Protein AF-A0A8T3MJ00-F1 (afdb_monomer)

Mean predicted aligned error: 10.29 Å

Nearest PDB structures (foldseek):
  8txr-assembly1_C  TM=5.200E-01  e=2.351E-03  Escherichia coli
  8txr-assembly1_A  TM=4.969E-01  e=5.024E-03  Escherichia coli
  4o8t-assembly1_B  TM=6.201E-01  e=4.977E+00  Streptococcus pneumoniae R6
  5y1a-assembly1_A  TM=4.278E-01  e=6.018E+00  Porphyromonas gingivalis

Solvent-accessible surface area (backbone atoms only — not comparable to full-atom values): 4665 Å² total; per-residue (Å²): 136,64,74,71,61,68,56,52,54,58,54,52,50,54,51,51,54,51,51,49,52,53,54,46,72,69,32,74,63,53,50,21,69,73,76,41,64,49,45,18,39,90,88,62,52,74,58,91,51,66,87,81,57,54,66,75,39,66,35,33,35,41,43,73,90,50,75,45,82,47,65,36,82,72,66,88,130

Structure (mmCIF, N/CA/C/O backbone):
data_AF-A0A8T3MJ00-F1
#
_entry.id   AF-A0A8T3MJ00-F1
#
loop_
_atom_site.group_PDB
_atom_site.id
_atom_site.type_symbol
_atom_site.label_atom_id
_atom_site.label_alt_id
_atom_site.label_comp_id
_atom_site.label_asym_id
_atom_site.label_entity_id
_atom_site.label_seq_id
_atom_site.pdbx_PDB_ins_code
_atom_site.Cartn_x
_atom_site.Cartn_y
_atom_site.Cartn_z
_atom_site.occupancy
_atom_site.B_iso_or_equiv
_atom_site.auth_seq_id
_atom_site.auth_comp_id
_atom_site.auth_asym_id
_atom_site.auth_atom_id
_atom_site.pdbx_PDB_model_num
ATOM 1 N N . ILE A 1 1 ? 36.066 5.215 -39.578 1.00 53.94 1 ILE A N 1
ATOM 2 C CA . ILE A 1 1 ? 34.833 5.232 -38.752 1.00 53.94 1 ILE A CA 1
ATOM 3 C C . ILE A 1 1 ? 35.264 5.075 -37.299 1.00 53.94 1 ILE A C 1
ATOM 5 O O . ILE A 1 1 ? 35.976 4.133 -36.977 1.00 53.94 1 ILE A O 1
ATOM 9 N N . ASP A 1 2 ? 34.979 6.088 -36.491 1.00 55.16 2 ASP A N 1
ATOM 10 C CA . ASP A 1 2 ? 35.755 6.471 -35.310 1.00 55.16 2 ASP A CA 1
ATOM 11 C C . ASP A 1 2 ? 35.411 5.644 -34.048 1.00 55.16 2 ASP A C 1
ATOM 13 O O . ASP A 1 2 ? 34.258 5.604 -33.606 1.00 55.16 2 ASP A O 1
ATOM 17 N N . ARG A 1 3 ? 36.412 4.974 -33.449 1.00 59.75 3 ARG A N 1
ATOM 1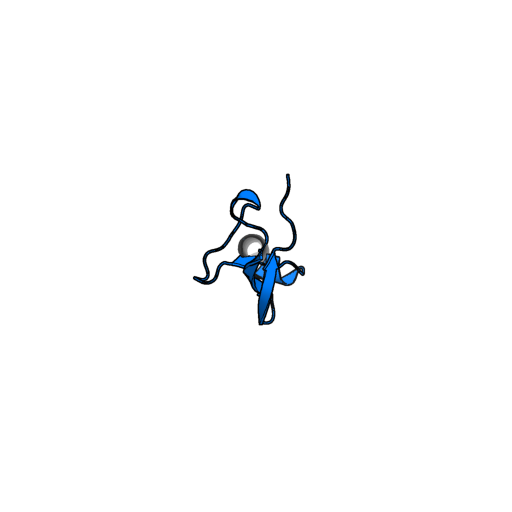8 C CA . ARG A 1 3 ? 36.256 4.135 -32.235 1.00 59.75 3 ARG A CA 1
ATOM 19 C C . ARG A 1 3 ? 35.782 4.947 -31.019 1.00 59.75 3 ARG A C 1
ATOM 21 O O . ARG A 1 3 ? 35.232 4.364 -30.083 1.00 59.75 3 ARG A O 1
ATOM 28 N N . ALA A 1 4 ? 35.947 6.272 -31.040 1.00 60.38 4 ALA A N 1
ATOM 29 C CA . ALA A 1 4 ? 35.467 7.173 -29.994 1.00 60.38 4 ALA A CA 1
ATOM 30 C C . ALA A 1 4 ? 33.926 7.217 -29.905 1.00 60.38 4 ALA A C 1
ATOM 32 O O . ALA A 1 4 ? 33.363 7.172 -28.807 1.00 60.38 4 ALA A O 1
ATOM 33 N N . GLY A 1 5 ? 33.221 7.203 -31.045 1.00 61.03 5 GLY A N 1
ATOM 34 C CA . GLY A 1 5 ? 31.751 7.201 -31.084 1.00 61.03 5 GLY A CA 1
ATOM 35 C C . GLY A 1 5 ? 31.137 5.892 -30.575 1.00 61.03 5 GLY A C 1
ATOM 36 O O . GLY A 1 5 ? 30.102 5.899 -29.902 1.00 61.03 5 GLY A O 1
ATOM 37 N N . ALA A 1 6 ? 31.824 4.770 -30.812 1.00 71.75 6 ALA A N 1
ATOM 38 C CA . ALA A 1 6 ? 31.374 3.435 -30.417 1.00 71.75 6 ALA A CA 1
ATOM 39 C C . ALA A 1 6 ? 31.299 3.238 -28.891 1.00 71.75 6 ALA A C 1
ATOM 41 O O . ALA A 1 6 ? 30.487 2.445 -28.419 1.00 71.75 6 ALA A O 1
ATOM 42 N N . ARG A 1 7 ? 32.096 3.977 -28.100 1.00 71.44 7 ARG A N 1
ATOM 43 C CA . ARG A 1 7 ? 32.042 3.930 -26.624 1.00 71.44 7 ARG A CA 1
ATOM 44 C C . ARG A 1 7 ? 31.004 4.872 -26.017 1.00 71.44 7 ARG A C 1
ATOM 46 O O . ARG A 1 7 ? 30.507 4.604 -24.924 1.00 71.44 7 AR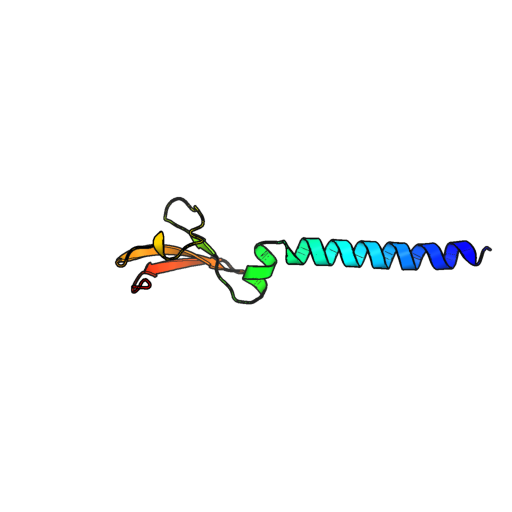G A O 1
ATOM 53 N N . LEU A 1 8 ? 30.634 5.943 -26.716 1.00 80.50 8 LEU A N 1
ATOM 54 C CA . LEU A 1 8 ? 29.709 6.947 -26.187 1.00 80.50 8 LEU A CA 1
ATOM 55 C C . LEU A 1 8 ? 28.261 6.430 -26.112 1.00 80.50 8 LEU A C 1
ATOM 57 O O . LEU A 1 8 ? 27.531 6.732 -25.165 1.00 80.50 8 LEU A O 1
ATOM 61 N N . VAL A 1 9 ? 27.845 5.630 -27.100 1.00 89.44 9 VAL A N 1
ATOM 62 C CA . VAL A 1 9 ? 26.473 5.101 -27.197 1.00 89.44 9 VAL A CA 1
ATOM 63 C C . VAL A 1 9 ? 26.147 4.098 -26.073 1.00 89.44 9 VAL A C 1
ATOM 65 O O . VAL A 1 9 ? 25.119 4.284 -25.412 1.00 89.44 9 VAL A O 1
ATOM 68 N N . PRO A 1 10 ? 26.990 3.088 -25.770 1.00 87.81 10 PRO A N 1
ATOM 69 C CA . PRO A 1 10 ? 26.762 2.176 -24.646 1.00 87.81 10 PRO A CA 1
ATOM 70 C C . PRO A 1 10 ? 26.679 2.890 -23.292 1.00 87.81 10 PRO A C 1
ATOM 72 O O . PRO A 1 10 ? 25.770 2.614 -22.509 1.00 87.81 10 PRO A O 1
ATOM 75 N N . LEU A 1 11 ? 27.562 3.864 -23.039 1.00 86.19 11 LEU A N 1
ATOM 76 C CA . LEU A 1 11 ? 27.579 4.628 -21.785 1.00 86.19 11 LEU A CA 1
ATOM 77 C C . LEU A 1 11 ? 26.288 5.431 -21.579 1.00 86.19 11 LEU A C 1
ATOM 79 O O . LEU A 1 11 ? 25.710 5.430 -20.488 1.00 86.19 11 LEU A O 1
ATOM 83 N N . ARG A 1 12 ? 25.784 6.079 -22.636 1.00 86.19 12 ARG A N 1
ATOM 84 C CA . ARG A 1 12 ? 24.501 6.797 -22.586 1.00 86.19 12 ARG A CA 1
ATOM 85 C C . ARG A 1 12 ? 23.326 5.850 -22.339 1.00 86.19 12 ARG A C 1
ATOM 87 O O . ARG A 1 12 ? 22.466 6.168 -21.518 1.00 86.19 12 ARG A O 1
ATOM 94 N N . ARG A 1 13 ? 23.312 4.670 -22.972 1.00 86.88 13 ARG A N 1
ATOM 95 C CA . ARG A 1 13 ? 22.285 3.639 -22.727 1.00 86.88 13 ARG A CA 1
ATOM 96 C C . ARG A 1 13 ? 22.309 3.133 -21.287 1.00 86.88 13 ARG A C 1
ATOM 98 O O . ARG A 1 13 ? 21.254 3.028 -20.668 1.00 86.88 13 ARG A O 1
ATOM 105 N N . GLN A 1 14 ? 23.490 2.879 -20.728 1.00 89.81 14 GLN A N 1
ATOM 106 C CA . GLN A 1 14 ? 23.632 2.437 -19.340 1.00 89.81 14 GLN A CA 1
ATOM 107 C C . GLN A 1 14 ? 23.129 3.502 -18.353 1.00 89.81 14 GLN A C 1
ATOM 109 O O . GLN A 1 14 ? 22.421 3.181 -17.394 1.00 89.81 14 GLN A O 1
ATOM 114 N N . ARG A 1 15 ? 23.429 4.781 -18.614 1.00 87.81 15 ARG A N 1
ATOM 115 C CA . ARG A 1 15 ? 22.940 5.904 -17.802 1.00 87.81 15 ARG A CA 1
ATOM 116 C C . ARG A 1 15 ? 21.418 6.052 -17.887 1.00 87.81 15 ARG A C 1
ATOM 118 O O . ARG A 1 15 ? 20.774 6.198 -16.851 1.00 87.81 15 ARG A O 1
ATOM 125 N N . ALA A 1 16 ? 20.840 5.935 -19.082 1.00 88.69 16 ALA A N 1
ATOM 126 C CA . ALA A 1 16 ? 19.390 5.955 -19.277 1.00 88.69 16 ALA A CA 1
ATOM 127 C C . ALA A 1 16 ? 18.692 4.783 -18.561 1.00 88.69 16 ALA A C 1
ATOM 129 O O . ALA A 1 16 ? 17.707 4.989 -17.854 1.00 88.69 16 ALA A O 1
ATOM 130 N N . ALA A 1 17 ? 19.238 3.568 -18.660 1.00 88.19 17 ALA A N 1
ATOM 131 C CA . ALA A 1 17 ? 18.713 2.397 -17.956 1.00 88.19 17 ALA A CA 1
ATOM 132 C C . ALA A 1 17 ? 18.784 2.552 -16.426 1.00 88.19 17 ALA A C 1
ATOM 134 O O . ALA A 1 17 ? 17.860 2.163 -15.715 1.00 88.19 17 ALA A O 1
ATOM 135 N N . SER A 1 18 ? 19.861 3.151 -15.909 1.00 86.25 18 SER A N 1
ATOM 136 C CA . SER A 1 18 ? 20.003 3.472 -14.484 1.00 86.25 18 SER A CA 1
ATOM 137 C C . SER A 1 18 ? 18.936 4.463 -14.007 1.00 86.25 18 SER A C 1
ATOM 139 O O . SER A 1 18 ? 18.272 4.215 -13.002 1.00 86.25 18 SER A O 1
ATOM 141 N N . LEU A 1 19 ? 18.720 5.549 -14.756 1.00 85.19 19 LEU A N 1
ATOM 142 C CA . LEU A 1 19 ? 17.701 6.552 -14.435 1.00 85.19 19 LEU A CA 1
ATOM 143 C C . LEU A 1 19 ? 16.285 5.971 -14.496 1.00 85.19 19 LEU A C 1
ATOM 145 O O . LEU A 1 19 ? 15.498 6.212 -13.584 1.00 85.19 19 LEU A O 1
ATOM 149 N N . ARG A 1 20 ? 15.982 5.142 -15.502 1.00 83.94 20 ARG A N 1
ATOM 150 C CA . ARG A 1 20 ? 14.691 4.450 -15.600 1.00 83.94 20 ARG A CA 1
ATOM 151 C C . ARG A 1 20 ? 14.433 3.544 -14.397 1.00 83.94 20 ARG A C 1
ATOM 153 O O . ARG A 1 20 ? 13.371 3.639 -13.800 1.00 83.94 20 ARG A O 1
ATOM 160 N N . ARG A 1 21 ? 15.421 2.746 -13.974 1.00 79.00 21 ARG A N 1
ATOM 161 C CA . ARG A 1 21 ? 15.295 1.904 -12.770 1.00 79.00 21 ARG A CA 1
ATOM 162 C C . ARG A 1 21 ? 15.063 2.717 -11.498 1.00 79.00 21 ARG A C 1
ATOM 164 O O . ARG A 1 21 ? 14.313 2.285 -10.631 1.00 79.00 21 ARG A O 1
ATOM 171 N N . ARG A 1 22 ? 15.689 3.893 -11.376 1.00 76.38 22 ARG A N 1
ATOM 172 C CA . ARG A 1 22 ? 15.444 4.804 -10.245 1.00 76.38 22 ARG A CA 1
ATOM 173 C C . ARG A 1 22 ? 14.020 5.358 -10.270 1.00 76.38 22 ARG A C 1
ATOM 175 O O . ARG A 1 22 ? 13.372 5.368 -9.234 1.00 76.38 22 ARG A O 1
ATOM 182 N N . LEU A 1 23 ? 13.523 5.760 -11.439 1.00 72.31 23 LEU A N 1
ATOM 183 C CA . LEU A 1 23 ? 12.136 6.209 -11.604 1.00 72.31 23 LEU A CA 1
ATOM 184 C C . LEU A 1 23 ? 11.129 5.093 -11.298 1.00 72.31 23 LEU A C 1
ATOM 186 O O . LEU A 1 23 ? 10.144 5.331 -10.611 1.00 72.31 23 LEU A O 1
ATOM 190 N N . GLU A 1 24 ? 11.400 3.868 -11.748 1.00 68.38 24 GLU A N 1
ATOM 191 C CA . GLU A 1 24 ? 10.585 2.694 -11.425 1.00 68.38 24 GLU A CA 1
ATOM 192 C C . GLU A 1 24 ? 10.593 2.405 -9.921 1.00 68.38 24 GLU A C 1
ATOM 194 O O . GLU A 1 24 ? 9.534 2.191 -9.347 1.00 68.38 24 GLU A O 1
ATOM 199 N N . ALA A 1 25 ? 11.749 2.467 -9.255 1.00 65.25 25 ALA A N 1
ATOM 200 C CA . ALA A 1 25 ? 11.852 2.253 -7.810 1.00 65.25 25 ALA A CA 1
ATOM 201 C C . ALA A 1 25 ? 11.101 3.307 -6.976 1.00 65.25 25 ALA A C 1
ATOM 203 O O . ALA A 1 25 ? 10.665 3.008 -5.868 1.00 65.25 25 ALA A O 1
ATOM 204 N N . LEU A 1 26 ? 10.940 4.520 -7.512 1.00 66.94 26 LEU A N 1
ATOM 205 C CA . LEU A 1 26 ? 10.156 5.599 -6.907 1.00 66.94 26 LEU A CA 1
ATOM 206 C C . LEU A 1 26 ? 8.668 5.539 -7.285 1.00 66.94 26 LEU A C 1
ATOM 208 O O . LEU A 1 26 ? 7.874 6.323 -6.769 1.00 66.94 26 LEU A O 1
ATOM 212 N N . SER A 1 27 ? 8.270 4.629 -8.180 1.00 61.12 27 SER A N 1
ATOM 2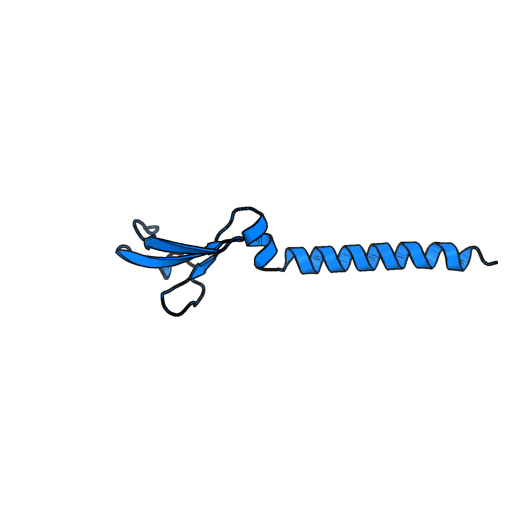13 C CA . SER A 1 27 ? 6.874 4.474 -8.573 1.00 61.12 27 SER A CA 1
ATOM 214 C C . SER A 1 27 ? 6.078 3.808 -7.445 1.00 61.12 27 SER A C 1
ATOM 216 O O . SER A 1 27 ? 6.401 2.681 -7.057 1.00 61.12 27 SER A O 1
ATOM 218 N N . PRO A 1 28 ? 4.969 4.409 -6.976 1.00 60.62 28 PRO A N 1
ATOM 219 C CA . PRO A 1 28 ? 4.042 3.757 -6.047 1.00 60.62 28 PRO A CA 1
ATOM 220 C C . PRO A 1 28 ? 3.542 2.396 -6.562 1.00 60.62 28 PRO A C 1
ATOM 222 O O . PRO A 1 28 ? 3.205 1.511 -5.780 1.00 60.62 28 PRO A O 1
ATOM 225 N N . LEU A 1 29 ? 3.538 2.195 -7.887 1.00 57.97 29 LEU A N 1
ATOM 226 C CA . LEU A 1 29 ? 3.178 0.927 -8.524 1.00 57.97 29 LEU A CA 1
ATOM 227 C C . LEU A 1 29 ? 4.245 -0.161 -8.339 1.00 57.97 29 LEU A C 1
ATOM 229 O O . LEU A 1 29 ? 3.897 -1.337 -8.276 1.00 57.97 29 LEU A O 1
ATOM 233 N N . ALA A 1 30 ? 5.526 0.202 -8.218 1.00 59.44 30 ALA A N 1
ATOM 234 C CA . ALA A 1 30 ? 6.593 -0.767 -7.965 1.00 59.44 30 ALA A CA 1
ATOM 235 C C . ALA A 1 30 ? 6.511 -1.359 -6.552 1.00 59.44 30 ALA A C 1
ATOM 237 O O . ALA A 1 30 ? 6.913 -2.503 -6.347 1.00 59.44 30 ALA A O 1
ATOM 238 N N . VAL A 1 31 ? 5.936 -0.616 -5.601 1.00 63.91 31 VAL A N 1
ATOM 239 C CA . VAL A 1 31 ? 5.594 -1.129 -4.269 1.00 63.91 31 VAL A CA 1
ATOM 240 C C . VAL A 1 31 ? 4.450 -2.142 -4.387 1.00 63.91 31 VAL A C 1
ATOM 242 O O . VAL A 1 31 ? 4.591 -3.278 -3.945 1.00 63.91 31 VAL A O 1
ATOM 245 N N . LEU A 1 32 ? 3.372 -1.815 -5.105 1.00 65.06 32 LEU A N 1
ATOM 246 C CA . LEU A 1 32 ? 2.257 -2.753 -5.316 1.00 65.06 32 LEU A CA 1
ATOM 247 C C . LEU A 1 32 ? 2.673 -4.033 -6.066 1.00 65.06 32 LEU A C 1
ATOM 249 O O . LEU A 1 32 ? 2.183 -5.122 -5.775 1.00 65.06 32 LEU A O 1
ATOM 253 N N . GLY A 1 33 ? 3.616 -3.925 -7.006 1.00 64.81 33 GLY A N 1
ATOM 254 C CA . GLY A 1 33 ? 4.147 -5.058 -7.767 1.00 64.81 33 GLY A CA 1
ATOM 255 C C . GLY A 1 33 ? 4.892 -6.106 -6.933 1.00 64.81 33 GLY A C 1
ATOM 256 O O . GLY A 1 33 ? 5.012 -7.244 -7.378 1.00 64.81 33 GLY A O 1
ATOM 257 N N . ARG A 1 34 ? 5.357 -5.744 -5.730 1.00 72.25 34 ARG A N 1
ATOM 258 C CA . ARG A 1 34 ? 6.075 -6.632 -4.798 1.00 72.25 34 ARG A CA 1
ATOM 259 C C . ARG A 1 34 ? 5.158 -7.322 -3.780 1.00 72.25 34 ARG A C 1
ATOM 261 O O . ARG A 1 34 ? 5.658 -7.955 -2.860 1.00 72.25 34 ARG A O 1
ATOM 268 N N . GLY A 1 35 ? 3.838 -7.199 -3.938 1.00 77.38 35 GLY A N 1
ATOM 269 C CA . GLY A 1 35 ? 2.855 -7.798 -3.030 1.00 77.38 35 GLY A CA 1
ATOM 270 C C . GLY A 1 35 ? 2.432 -6.896 -1.868 1.00 77.38 35 GLY A C 1
ATOM 271 O O . GLY A 1 35 ? 1.784 -7.370 -0.943 1.00 77.38 35 GLY A O 1
ATOM 272 N N . TYR A 1 36 ? 2.766 -5.604 -1.909 1.00 83.31 36 TYR A N 1
ATOM 273 C CA . TYR A 1 36 ? 2.276 -4.629 -0.933 1.00 83.31 36 TYR A CA 1
ATOM 274 C C . TYR A 1 36 ? 0.927 -4.032 -1.357 1.00 83.31 36 TYR A C 1
ATOM 276 O O . TYR A 1 36 ? 0.559 -4.046 -2.534 1.00 83.31 36 TYR A O 1
ATOM 284 N N . ALA A 1 37 ? 0.217 -3.448 -0.394 1.00 88.50 37 ALA A N 1
ATOM 285 C CA . ALA A 1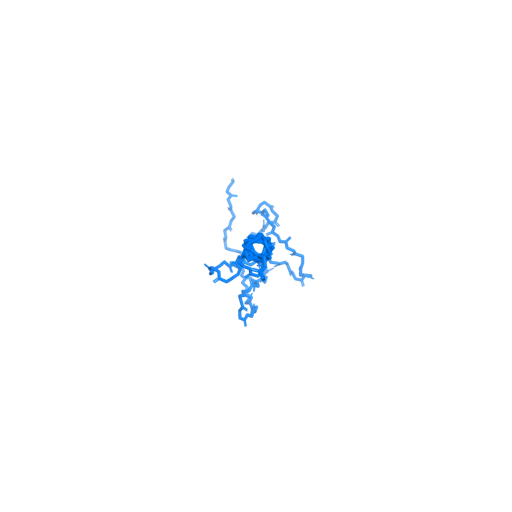 37 ? -1.001 -2.681 -0.620 1.00 88.50 37 ALA A CA 1
ATOM 286 C C . ALA A 1 37 ? -0.850 -1.256 -0.072 1.00 88.50 37 ALA A C 1
ATOM 288 O O . ALA A 1 37 ? -0.168 -1.033 0.925 1.00 88.50 37 ALA A O 1
ATOM 289 N N . ILE A 1 38 ? -1.513 -0.291 -0.710 1.00 90.44 38 ILE A N 1
ATOM 290 C CA . ILE A 1 38 ? -1.657 1.070 -0.180 1.00 90.44 38 ILE A CA 1
ATOM 291 C C . ILE A 1 38 ? -2.982 1.144 0.574 1.00 90.44 38 ILE A C 1
ATOM 293 O O . ILE A 1 38 ? -4.039 0.907 -0.015 1.00 90.44 38 ILE A O 1
ATOM 297 N N . VAL A 1 39 ? -2.926 1.504 1.856 1.00 93.50 39 VAL A N 1
ATOM 298 C CA . VAL A 1 39 ? -4.114 1.725 2.686 1.00 93.50 39 VAL A CA 1
ATOM 299 C C . VAL A 1 39 ? -4.689 3.106 2.390 1.00 93.50 39 VAL A C 1
ATOM 301 O O . VAL A 1 39 ? -3.975 4.108 2.402 1.00 93.50 39 VAL A O 1
ATOM 304 N N . GLN A 1 40 ? -5.988 3.163 2.115 1.00 94.44 40 GLN A N 1
ATOM 305 C CA . GLN A 1 40 ? -6.730 4.387 1.850 1.00 94.44 40 GLN A CA 1
ATOM 306 C C . GLN A 1 40 ? -8.000 4.450 2.695 1.00 94.44 40 GLN A C 1
ATOM 308 O O . GLN A 1 40 ? -8.597 3.426 3.025 1.00 94.44 40 GLN A O 1
ATOM 313 N N . ASP A 1 41 ? -8.467 5.657 2.989 1.00 92.00 41 ASP A N 1
ATOM 314 C CA . ASP A 1 41 ? -9.788 5.852 3.581 1.00 92.00 41 ASP A CA 1
ATOM 315 C C . ASP A 1 41 ? -10.927 5.839 2.535 1.00 92.00 41 ASP A C 1
ATOM 317 O O . ASP A 1 41 ? -10.732 5.649 1.323 1.00 92.00 41 ASP A O 1
ATOM 321 N N . ALA A 1 42 ? -12.153 6.073 3.010 1.00 88.50 42 ALA A N 1
ATOM 322 C CA . ALA A 1 42 ? -13.350 6.180 2.176 1.00 88.50 42 ALA A CA 1
ATOM 323 C C . ALA A 1 42 ? -13.268 7.303 1.119 1.00 88.50 42 ALA A C 1
ATOM 325 O O . ALA A 1 42 ? -13.881 7.192 0.059 1.00 88.50 42 ALA A O 1
ATOM 326 N N . THR A 1 43 ? -12.454 8.339 1.344 1.00 89.69 43 THR A N 1
ATOM 327 C CA . THR A 1 43 ? -12.225 9.438 0.387 1.00 89.69 43 THR A CA 1
ATOM 328 C C . THR A 1 43 ? -11.109 9.129 -0.614 1.00 89.69 43 THR A C 1
ATOM 330 O O . THR A 1 43 ? -11.025 9.750 -1.667 1.00 89.69 43 THR A O 1
ATOM 333 N N . GLY A 1 44 ? -10.286 8.115 -0.330 1.00 88.50 44 GLY A N 1
ATOM 334 C CA . GLY A 1 44 ? -9.165 7.694 -1.172 1.00 88.50 44 GLY A CA 1
ATOM 335 C C . GLY A 1 44 ? -7.835 8.309 -0.747 1.00 88.50 44 GLY A C 1
ATOM 336 O O . GLY A 1 44 ? -6.831 8.125 -1.438 1.00 88.50 44 GLY A O 1
ATOM 337 N N . ARG A 1 45 ? -7.802 9.013 0.391 1.00 90.44 45 ARG A N 1
ATOM 338 C CA . ARG A 1 45 ? -6.559 9.517 0.979 1.00 90.44 45 ARG A CA 1
ATOM 339 C C . ARG A 1 45 ? -5.755 8.364 1.547 1.00 90.44 45 ARG A C 1
ATOM 341 O O . ARG A 1 45 ? -6.308 7.497 2.219 1.00 90.44 45 ARG A O 1
ATOM 348 N N . VAL A 1 46 ? -4.458 8.371 1.258 1.00 91.62 46 VAL A N 1
ATOM 349 C CA . VAL A 1 46 ? -3.513 7.373 1.761 1.00 91.62 46 VAL A CA 1
ATOM 350 C C . VAL A 1 46 ? -3.330 7.556 3.263 1.00 91.62 46 VAL A C 1
ATOM 352 O O . VAL A 1 46 ? -3.089 8.672 3.715 1.00 91.62 46 VAL A O 1
ATOM 355 N N . GLN A 1 47 ? -3.421 6.456 4.007 1.00 92.75 47 GLN A N 1
ATOM 356 C CA . GLN A 1 47 ? -3.128 6.403 5.435 1.00 92.75 47 GLN A CA 1
ATOM 357 C C . GLN A 1 47 ? -1.769 5.729 5.617 1.00 92.75 47 GLN A C 1
ATOM 359 O O . GLN A 1 47 ? -1.646 4.514 5.471 1.00 92.75 47 GLN A O 1
ATOM 364 N N . ALA A 1 48 ? -0.735 6.542 5.835 1.00 88.88 48 ALA A N 1
ATOM 365 C CA . ALA A 1 48 ? 0.656 6.086 5.910 1.00 88.88 48 ALA A CA 1
ATOM 366 C C . ALA A 1 48 ? 1.116 5.742 7.339 1.00 88.88 48 ALA A C 1
ATOM 368 O O . ALA A 1 48 ? 2.146 5.095 7.495 1.00 88.88 48 ALA A O 1
ATOM 369 N N . ASP A 1 49 ? 0.362 6.163 8.358 1.00 89.75 49 ASP A N 1
ATOM 370 C CA . ASP A 1 49 ? 0.668 5.958 9.776 1.00 89.75 49 ASP A CA 1
ATOM 371 C C . ASP A 1 49 ? -0.462 5.161 10.445 1.00 89.75 49 ASP A C 1
ATOM 373 O O . ASP A 1 49 ? -1.641 5.489 10.272 1.00 89.75 49 ASP A O 1
ATOM 377 N N . SER A 1 50 ? -0.129 4.129 11.222 1.00 90.50 50 SER A N 1
ATOM 378 C CA . SER A 1 50 ? -1.113 3.332 11.963 1.00 90.50 50 SER A CA 1
ATOM 379 C C . SER A 1 50 ? -1.887 4.138 13.012 1.00 90.50 50 SER A C 1
ATOM 381 O O . SER A 1 50 ? -3.045 3.819 13.262 1.00 90.50 50 SER A O 1
ATOM 383 N N . ALA A 1 51 ? -1.315 5.212 13.567 1.00 89.62 51 ALA A N 1
ATOM 384 C CA . ALA A 1 51 ? -1.980 6.110 14.516 1.00 89.62 51 ALA A CA 1
ATOM 385 C C . ALA A 1 51 ? -3.164 6.875 13.893 1.00 89.62 51 ALA A C 1
ATOM 387 O O . ALA A 1 51 ? -4.047 7.363 14.599 1.00 89.62 51 ALA A O 1
ATOM 388 N N . SER A 1 52 ? -3.214 6.968 12.558 1.00 87.94 52 SER A N 1
ATOM 389 C CA . SER A 1 52 ? -4.357 7.537 11.830 1.00 87.94 52 SER A CA 1
ATOM 390 C C . SER A 1 52 ? -5.535 6.561 11.686 1.00 87.94 52 SER A C 1
ATOM 392 O O . SER A 1 52 ? -6.640 6.959 11.299 1.00 87.94 52 SER A O 1
ATOM 394 N N . LEU A 1 53 ? -5.317 5.279 11.992 1.00 92.81 53 LEU A N 1
ATOM 395 C CA . LEU A 1 53 ? -6.323 4.230 11.915 1.00 92.81 53 LEU A CA 1
ATOM 396 C C . LEU A 1 53 ? -7.032 4.054 13.259 1.00 92.81 53 LEU A C 1
ATOM 398 O O . LEU A 1 53 ? -6.529 4.396 14.324 1.00 92.81 53 LEU A O 1
ATOM 402 N N . ARG A 1 54 ? -8.250 3.518 13.199 1.00 93.56 54 ARG A N 1
ATOM 403 C CA . ARG A 1 54 ? -9.061 3.192 14.375 1.00 93.56 54 ARG A CA 1
ATOM 404 C C . ARG A 1 54 ? -9.708 1.836 14.161 1.00 93.56 54 ARG A C 1
ATOM 406 O O . ARG A 1 54 ? -10.198 1.577 13.062 1.00 93.56 54 ARG A O 1
ATOM 413 N N . VAL A 1 55 ? -9.742 1.005 15.200 1.00 95.94 55 VAL A N 1
ATOM 414 C CA . VAL A 1 55 ? -10.453 -0.282 15.173 1.00 95.94 55 VAL A CA 1
ATOM 415 C C . VAL A 1 55 ? -11.919 -0.066 14.786 1.00 95.94 55 VAL A C 1
ATOM 417 O O . VAL A 1 55 ? -12.543 0.920 15.175 1.00 95.94 55 VAL A O 1
ATOM 420 N N . GLY A 1 56 ? -12.450 -0.965 13.959 1.00 95.25 56 GLY A N 1
ATOM 421 C CA . GLY A 1 56 ? -13.801 -0.901 13.405 1.00 95.25 56 GLY A CA 1
ATOM 422 C C . GLY A 1 56 ? -13.942 -0.010 12.168 1.00 95.25 56 GLY A C 1
ATOM 423 O O . GLY A 1 56 ? -14.978 -0.061 11.509 1.00 95.25 56 GLY A O 1
ATOM 424 N N . ARG A 1 57 ? -12.918 0.777 11.806 1.00 93.94 57 ARG A N 1
ATOM 425 C CA . ARG A 1 57 ? -12.962 1.641 10.619 1.00 93.94 57 ARG A CA 1
ATOM 426 C C . ARG A 1 57 ? -12.841 0.828 9.334 1.00 93.94 57 ARG A C 1
ATOM 428 O O . ARG A 1 57 ? -11.934 0.008 9.194 1.00 93.94 57 ARG A O 1
ATOM 435 N N . ASP A 1 58 ? -13.703 1.137 8.370 1.00 96.12 58 ASP A N 1
ATOM 436 C CA . ASP A 1 58 ? -13.586 0.624 7.007 1.00 96.12 58 ASP A CA 1
ATOM 437 C C . ASP A 1 58 ? -12.490 1.373 6.235 1.00 96.12 58 ASP A C 1
ATOM 439 O O . ASP A 1 58 ? -12.389 2.606 6.258 1.00 96.12 58 ASP A O 1
ATOM 443 N N . ILE A 1 59 ? -11.667 0.604 5.532 1.00 95.75 59 ILE A N 1
ATOM 444 C CA . ILE A 1 59 ? -10.540 1.058 4.722 1.00 95.75 59 ILE A CA 1
ATOM 445 C C . ILE A 1 59 ? -10.590 0.401 3.342 1.00 95.75 59 ILE A C 1
ATOM 447 O O . ILE A 1 59 ? -11.254 -0.613 3.115 1.00 95.75 59 ILE A O 1
ATOM 451 N N . ARG A 1 60 ? -9.860 0.983 2.395 1.00 96.06 60 ARG A N 1
ATOM 452 C CA . ARG A 1 60 ? -9.657 0.421 1.061 1.00 96.06 60 ARG A CA 1
ATOM 453 C C . ARG A 1 60 ? -8.187 0.136 0.847 1.00 96.06 60 ARG A C 1
ATOM 455 O O . ARG A 1 60 ? -7.345 1.009 1.024 1.00 96.06 60 ARG A O 1
ATOM 462 N N . LEU A 1 61 ? -7.892 -1.077 0.420 1.00 93.50 61 LEU A N 1
ATOM 463 C CA . LEU A 1 61 ? -6.563 -1.496 0.019 1.00 93.50 61 LEU A CA 1
ATOM 464 C C . LEU A 1 61 ? -6.467 -1.357 -1.493 1.00 93.50 61 LEU A C 1
ATOM 466 O O . LEU A 1 61 ? -7.273 -1.933 -2.223 1.00 93.50 61 LEU A O 1
ATOM 470 N N . ARG A 1 62 ? -5.495 -0.590 -1.978 1.00 90.62 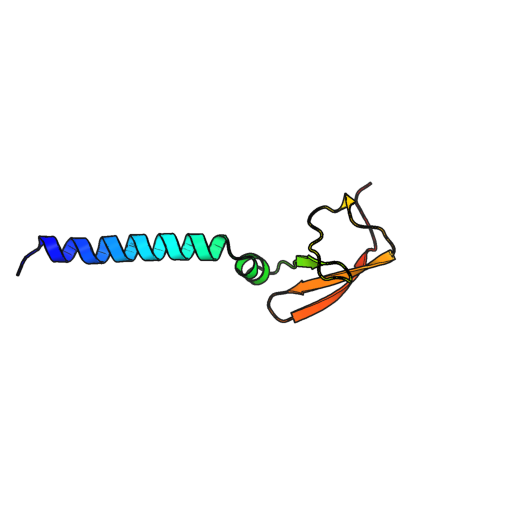62 ARG A N 1
ATOM 471 C CA . ARG A 1 62 ? -5.138 -0.578 -3.396 1.00 90.62 62 ARG A CA 1
ATOM 472 C C . ARG A 1 62 ? -3.990 -1.549 -3.616 1.00 90.62 62 ARG A C 1
ATOM 474 O O . ARG A 1 62 ? -2.939 -1.391 -3.005 1.00 90.62 62 ARG A O 1
ATOM 481 N N . MET A 1 63 ? -4.204 -2.512 -4.500 1.00 89.06 63 MET A N 1
ATOM 482 C CA . MET A 1 63 ? -3.245 -3.547 -4.879 1.00 89.06 63 MET A CA 1
ATOM 483 C C . MET A 1 63 ? -2.886 -3.394 -6.362 1.00 89.06 63 MET A C 1
ATOM 485 O O . MET A 1 63 ? -3.392 -2.502 -7.049 1.00 89.06 63 MET A O 1
ATOM 489 N N . ARG A 1 64 ? -1.970 -4.229 -6.862 1.00 85.62 64 ARG A N 1
ATOM 490 C CA . ARG A 1 64 ? -1.519 -4.185 -8.263 1.00 85.62 64 ARG A CA 1
ATOM 491 C C . ARG A 1 64 ? -2.669 -4.371 -9.260 1.00 85.62 64 ARG A C 1
ATOM 493 O O . ARG A 1 64 ? -2.669 -3.744 -10.312 1.00 85.62 64 ARG A O 1
ATOM 500 N N . ASP A 1 65 ? -3.602 -5.250 -8.935 1.00 85.81 65 ASP A N 1
ATOM 501 C CA . ASP A 1 65 ? -4.667 -5.760 -9.799 1.00 85.81 65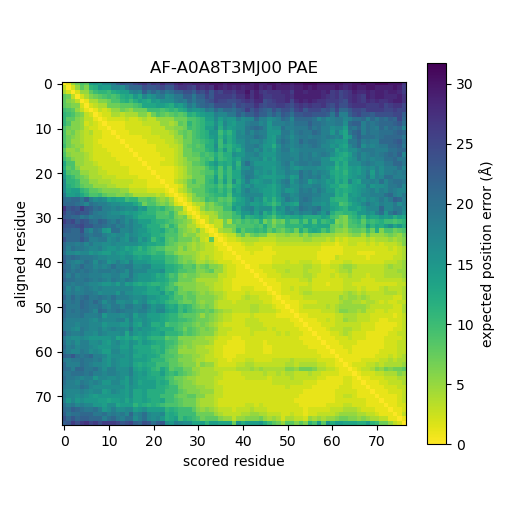 ASP A CA 1
ATOM 502 C C . ASP A 1 65 ? -6.052 -5.199 -9.461 1.00 85.81 65 ASP A C 1
ATOM 504 O O . ASP A 1 65 ? -7.015 -5.462 -10.177 1.00 85.81 65 ASP A O 1
ATOM 508 N N . GLY A 1 66 ? -6.173 -4.383 -8.412 1.00 88.69 66 GLY A N 1
ATOM 509 C CA . GLY A 1 66 ? -7.471 -3.841 -8.048 1.00 88.69 66 GLY A CA 1
ATOM 510 C C . GLY A 1 66 ? -7.531 -3.158 -6.694 1.00 88.69 66 GLY A C 1
ATOM 511 O O . GLY A 1 66 ? -6.554 -2.606 -6.179 1.00 88.69 66 GLY A O 1
ATOM 512 N N . ARG A 1 67 ? -8.746 -3.143 -6.147 1.00 92.69 67 ARG A N 1
ATOM 513 C CA . ARG A 1 67 ? -9.062 -2.577 -4.838 1.00 92.69 67 ARG A CA 1
ATOM 514 C C . ARG A 1 67 ? -9.859 -3.580 -4.023 1.00 92.69 67 ARG A C 1
ATOM 516 O O . ARG A 1 67 ? -10.762 -4.214 -4.557 1.00 92.69 67 ARG A O 1
ATOM 523 N N . VAL A 1 68 ? -9.554 -3.656 -2.735 1.00 94.44 68 VAL A N 1
ATOM 524 C CA . VAL A 1 68 ? -10.219 -4.539 -1.773 1.00 94.44 68 VAL A CA 1
ATOM 525 C C . VAL A 1 68 ? -10.741 -3.698 -0.612 1.00 94.44 68 VAL A C 1
ATOM 527 O O . VAL A 1 68 ? -10.056 -2.788 -0.143 1.00 94.44 68 VAL A O 1
ATOM 530 N N . GLY A 1 69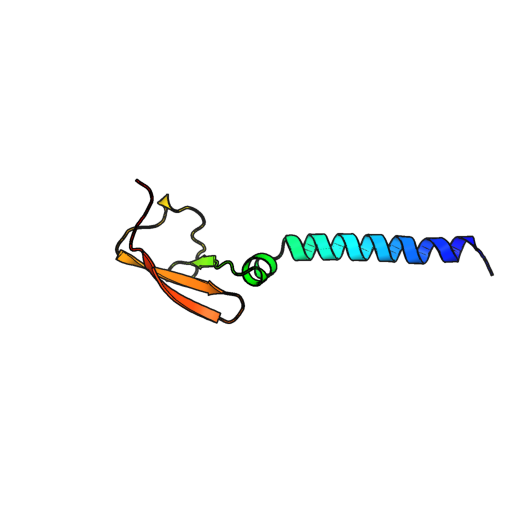 ? -11.967 -3.972 -0.168 1.00 95.88 69 GLY A N 1
ATOM 531 C CA . GLY A 1 69 ? -12.503 -3.415 1.073 1.00 95.88 69 GLY A CA 1
ATOM 532 C C . GLY A 1 69 ? -12.002 -4.214 2.272 1.00 95.88 69 GLY A C 1
ATOM 533 O O . GLY A 1 69 ? -11.975 -5.441 2.221 1.00 95.88 69 GLY A O 1
ATOM 534 N N . ALA A 1 70 ? -11.602 -3.531 3.339 1.00 95.75 70 ALA A N 1
ATOM 535 C CA . ALA A 1 70 ? -11.166 -4.163 4.579 1.00 95.75 70 ALA A CA 1
ATOM 536 C C . ALA A 1 70 ? -11.635 -3.353 5.792 1.00 95.75 70 ALA A C 1
ATOM 538 O O . ALA A 1 70 ? -11.988 -2.180 5.670 1.00 95.75 70 ALA A O 1
ATOM 539 N N . ARG A 1 71 ? -11.616 -3.976 6.970 1.00 96.44 71 ARG A N 1
ATOM 540 C CA . ARG A 1 71 ? -11.934 -3.336 8.248 1.00 96.44 71 ARG A CA 1
ATOM 541 C C . ARG A 1 71 ? -10.755 -3.479 9.195 1.00 96.44 71 ARG A C 1
ATOM 543 O O . ARG A 1 71 ? -10.180 -4.557 9.299 1.00 96.44 71 ARG A O 1
ATOM 550 N N . VAL A 1 72 ? -10.402 -2.395 9.880 1.00 95.75 72 VAL A N 1
ATOM 551 C CA . VAL A 1 72 ? -9.327 -2.396 10.879 1.00 95.75 72 VAL A CA 1
ATOM 552 C C . VAL A 1 72 ? -9.781 -3.195 12.099 1.00 95.75 72 VAL A C 1
ATOM 554 O O . VAL A 1 72 ? -10.776 -2.843 12.731 1.00 95.75 72 VAL A O 1
ATOM 557 N N . THR A 1 73 ? -9.058 -4.258 12.433 1.00 97.00 73 THR A N 1
ATOM 558 C CA . THR A 1 73 ? -9.334 -5.110 13.602 1.00 97.00 73 THR A CA 1
ATOM 559 C C . THR A 1 73 ? -8.438 -4.784 14.791 1.00 97.00 73 THR A C 1
ATOM 561 O O . THR A 1 73 ? -8.839 -5.002 15.926 1.00 97.00 73 THR A O 1
ATOM 564 N N . GLU A 1 74 ? -7.255 -4.229 14.534 1.00 95.50 74 GLU A N 1
ATOM 565 C CA . GLU A 1 74 ? -6.236 -3.919 15.534 1.00 95.50 74 GLU A CA 1
ATOM 566 C C . GLU A 1 74 ? -5.421 -2.698 15.086 1.00 95.50 74 GLU A C 1
ATOM 568 O O . GLU A 1 74 ? -5.247 -2.461 13.886 1.00 95.50 74 GLU A O 1
ATOM 573 N N . VAL A 1 75 ? -4.936 -1.919 16.052 1.00 93.62 75 VAL A N 1
ATOM 574 C CA . VAL A 1 75 ? -3.915 -0.879 15.868 1.00 93.62 75 VAL A CA 1
ATOM 575 C C . VAL A 1 75 ? -2.877 -1.029 16.985 1.00 93.62 75 VAL A C 1
ATOM 577 O O . VAL A 1 75 ? -3.247 -1.514 18.055 1.00 93.62 75 VAL A O 1
ATOM 580 N N . PRO A 1 76 ? -1.607 -0.641 16.767 1.00 89.75 76 PRO A N 1
ATOM 581 C CA . PRO A 1 76 ? -0.598 -0.670 17.822 1.00 89.75 76 PRO A CA 1
ATOM 582 C C . PRO A 1 76 ? -1.048 0.124 19.055 1.00 89.75 76 PRO A C 1
ATOM 584 O O . PRO A 1 76 ? -1.656 1.187 18.904 1.00 89.75 76 PRO A O 1
ATOM 587 N N . SER A 1 77 ? -0.751 -0.418 20.239 1.00 76.50 77 SER A N 1
ATOM 588 C CA . SER A 1 77 ? -1.015 0.191 21.550 1.00 76.50 77 SER A CA 1
ATOM 589 C C . SER A 1 77 ? -0.238 1.482 21.783 1.00 76.50 77 SER A C 1
ATOM 591 O O . SE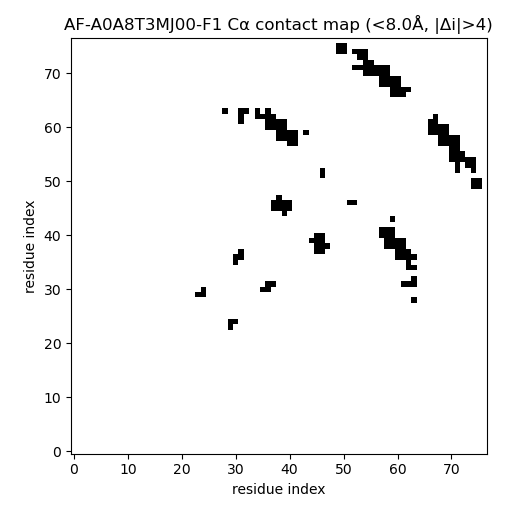R A 1 77 ? 0.936 1.547 21.350 1.00 76.50 77 SER A O 1
#

pLDDT: mean 83.35, std 12.35, range [53.94, 97.0]

Foldseek 3Di:
DDPVVVVVVVVVVVVVVVVVVVVCVVDPLVCLVVVDWFKAAPVRDTDPDLVVDDAQGWIWTHHNVGIDIDGHHDGDD

Sequence (77 aa):
IDRAGARLVPLRRQRAASLRRRLEALSPLAVLGRGYAIVQDATGRVQADSASLRVGRDIRLRMRDGRVGARVTEVPS

Radius of gyration: 20.99 Å; Cα contacts (8 Å, |Δi|>4): 87; chains: 1; bounding box: 50×17×60 Å

Secondary structure (DSSP, 8-state):
--HHHHHHH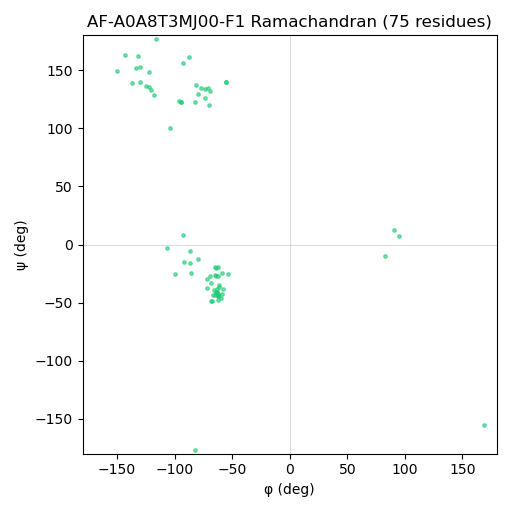HHHHHHHHHHHHHHHHT-HHHHHTTT--EEE-TT--B--SGGG--TT-EEEEE-SS-EEEEE------